Protein AF-A0A951XAY7-F1 (afdb_monomer)

Sequence (79 aa):
MSSATIKEQLHNYLEIADDRKLRAIYTMVEDEIRESTVEYSDEFKAELDRRVNHYLNGGKMVTPAEMNKRLQRIRKKRT

Radius of gyration: 23.08 Å; Cα contacts (8 Å, |Δi|>4): 9; chains: 1; bounding box: 43×38×50 Å

Mean predicted aligned error: 11.27 Å

Foldseek 3Di:
DDPVVVVVVVVVCVVVDDPVVVVVVCVVCVVVVVVVPPDDDPVVVVVVVVVVVCVVVVHDDDDPVRVVVVVVVVVVVVD

Secondary structure (DSSP, 8-state):
--HHHHHHHHHHHHHH--HHHHHHHHHHHHHHHHHHT-PPPHHHHHHHHHHHHHHHTTPPPPPHHHHHHHHHHHHHTT-

Structure (mmCIF, N/CA/C/O backbone):
data_AF-A0A951XAY7-F1
#
_entry.id   AF-A0A951XAY7-F1
#
loop_
_atom_site.group_PDB
_atom_site.id
_atom_site.type_symbol
_atom_site.label_atom_id
_atom_site.label_alt_id
_atom_site.label_comp_id
_atom_site.label_asym_id
_atom_site.label_entity_id
_atom_site.label_seq_id
_atom_site.pdbx_PDB_ins_code
_atom_site.Cartn_x
_atom_site.Cartn_y
_atom_site.Cartn_z
_atom_site.occupancy
_atom_site.B_iso_or_equiv
_atom_site.auth_seq_id
_atom_site.auth_comp_id
_atom_site.auth_asym_id
_atom_site.auth_atom_id
_atom_site.pdbx_PDB_model_num
ATOM 1 N N . MET A 1 1 ? 4.900 -12.860 24.925 1.00 69.31 1 MET A N 1
ATOM 2 C CA . MET A 1 1 ? 3.740 -12.946 24.007 1.00 69.31 1 MET A CA 1
ATOM 3 C C . MET A 1 1 ? 4.241 -12.875 22.580 1.00 69.31 1 MET A C 1
ATOM 5 O O . MET A 1 1 ? 5.172 -12.120 22.336 1.00 69.31 1 MET A O 1
ATOM 9 N N . SER A 1 2 ? 3.668 -13.658 21.664 1.00 93.12 2 SER A N 1
ATOM 10 C CA . SER A 1 2 ? 4.026 -13.574 20.243 1.00 93.12 2 SER A CA 1
ATOM 11 C C . SER A 1 2 ? 3.260 -12.438 19.563 1.00 93.12 2 SER A C 1
ATOM 13 O O . SER A 1 2 ? 2.146 -12.107 19.973 1.00 93.12 2 SER A O 1
ATOM 15 N N . SER A 1 3 ? 3.814 -11.876 18.489 1.00 93.19 3 SER A N 1
ATOM 16 C CA . SER A 1 3 ? 3.105 -10.885 17.672 1.00 93.19 3 SER A CA 1
ATOM 17 C C . SER A 1 3 ? 1.814 -11.443 17.062 1.00 93.19 3 SER A C 1
ATOM 19 O O . SER A 1 3 ? 0.868 -10.689 16.860 1.00 93.19 3 SER A O 1
ATOM 21 N N . ALA A 1 4 ? 1.745 -12.755 16.807 1.00 94.31 4 ALA A N 1
ATOM 22 C CA . ALA A 1 4 ? 0.532 -13.420 16.329 1.00 94.31 4 ALA A CA 1
ATOM 23 C C . ALA A 1 4 ? -0.595 -13.333 17.371 1.00 94.31 4 ALA A C 1
ATOM 25 O O . ALA A 1 4 ? -1.706 -12.927 17.048 1.00 94.31 4 ALA A O 1
ATOM 26 N N . THR A 1 5 ? -0.271 -13.608 18.637 1.00 96.44 5 THR A N 1
ATOM 27 C CA . THR A 1 5 ? -1.218 -13.515 19.758 1.00 96.44 5 THR A CA 1
ATOM 28 C C . THR A 1 5 ? -1.721 -12.083 19.962 1.00 96.44 5 THR A C 1
ATOM 30 O O . THR A 1 5 ? -2.903 -11.877 20.209 1.00 96.44 5 THR A O 1
ATOM 33 N N . ILE A 1 6 ? -0.842 -11.082 19.830 1.00 95.00 6 ILE A N 1
ATOM 34 C CA . ILE A 1 6 ? -1.224 -9.663 19.949 1.00 95.00 6 ILE A CA 1
ATOM 35 C C . ILE A 1 6 ? -2.200 -9.269 18.830 1.00 95.00 6 ILE A C 1
ATOM 37 O O . ILE A 1 6 ? -3.204 -8.613 19.100 1.00 95.00 6 ILE A O 1
ATOM 41 N N . LYS A 1 7 ? -1.941 -9.694 17.584 1.00 93.31 7 LYS A N 1
ATOM 42 C CA . LYS A 1 7 ? -2.828 -9.420 16.441 1.00 93.31 7 LYS A CA 1
ATOM 43 C C . LYS A 1 7 ? -4.215 -10.022 16.636 1.00 93.31 7 LYS A C 1
ATOM 45 O O . LYS A 1 7 ? -5.204 -9.329 16.435 1.00 93.31 7 LYS A O 1
ATOM 50 N N . GLU A 1 8 ? -4.284 -11.282 17.051 1.00 95.56 8 GLU A N 1
ATOM 51 C CA . GLU A 1 8 ? -5.554 -11.971 17.298 1.00 95.56 8 GLU A CA 1
ATOM 52 C C . GLU A 1 8 ? -6.384 -11.267 18.382 1.00 95.56 8 GLU A C 1
ATOM 54 O O . GLU A 1 8 ? -7.576 -11.027 18.205 1.00 95.56 8 GLU A O 1
ATOM 59 N N . GLN A 1 9 ? -5.746 -10.857 19.481 1.00 94.38 9 GLN A N 1
ATOM 60 C CA . GLN A 1 9 ? -6.425 -10.130 20.555 1.00 94.38 9 GLN A CA 1
ATOM 61 C C . GLN A 1 9 ? -6.927 -8.751 20.117 1.00 94.38 9 GLN A C 1
ATOM 63 O O . GLN A 1 9 ? -8.039 -8.372 20.482 1.00 94.38 9 GLN A O 1
ATOM 68 N N . LEU A 1 10 ? -6.139 -8.014 19.327 1.00 93.75 10 LEU A N 1
ATOM 69 C CA . LEU A 1 10 ? -6.567 -6.732 18.765 1.00 93.75 10 LEU A CA 1
ATOM 70 C C . LEU A 1 10 ? -7.754 -6.911 17.815 1.00 93.75 10 LEU A C 1
ATOM 72 O O . LEU A 1 10 ? -8.722 -6.169 17.940 1.00 93.75 10 LEU A O 1
ATOM 76 N N . HIS A 1 11 ? -7.723 -7.916 16.934 1.00 94.75 11 HIS A N 1
ATOM 77 C CA . HIS A 1 11 ? -8.854 -8.235 16.059 1.00 94.75 11 HIS A CA 1
ATOM 78 C C . HIS A 1 11 ? -10.126 -8.514 16.863 1.00 94.75 11 HIS A C 1
ATOM 80 O O . HIS A 1 11 ? -11.129 -7.841 16.657 1.00 94.75 11 HIS A O 1
ATOM 86 N N . ASN A 1 12 ? -10.066 -9.422 17.842 1.00 96.00 12 ASN A N 1
ATOM 87 C CA . ASN A 1 12 ? -11.226 -9.758 18.673 1.00 96.00 12 ASN A CA 1
ATOM 88 C C . ASN A 1 12 ? -11.769 -8.551 19.452 1.00 96.00 12 ASN A C 1
ATOM 90 O O . ASN A 1 12 ? -12.975 -8.430 19.651 1.00 96.00 12 ASN A O 1
ATOM 94 N N . TYR A 1 13 ?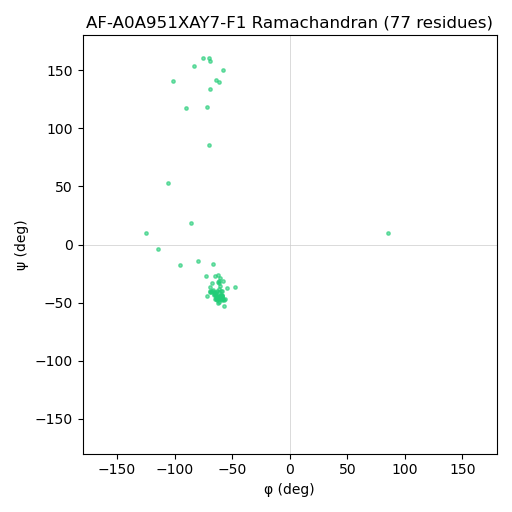 -10.891 -7.655 19.907 1.00 95.00 13 TYR A N 1
ATOM 95 C CA . TYR A 1 13 ? -11.308 -6.442 20.602 1.00 95.00 13 TYR A CA 1
ATOM 96 C C . TYR A 1 13 ? -12.008 -5.446 19.669 1.00 95.00 13 TYR A C 1
ATOM 98 O O . TYR A 1 13 ? -13.008 -4.855 20.074 1.00 95.00 13 TYR A O 1
ATOM 106 N N . LEU A 1 14 ? -11.526 -5.280 18.432 1.00 94.50 14 LEU A N 1
ATOM 107 C CA . LEU A 1 14 ? -12.137 -4.382 17.445 1.00 94.50 14 LEU A CA 1
ATOM 108 C C . LEU A 1 14 ? -13.573 -4.796 17.083 1.00 94.50 14 LEU A C 1
ATOM 110 O O . LEU A 1 14 ? -14.401 -3.915 16.881 1.00 94.50 14 LEU A O 1
ATOM 114 N N . GLU A 1 15 ? -13.891 -6.095 17.089 1.00 95.38 15 GLU A N 1
ATOM 115 C CA . GLU A 1 15 ? -15.246 -6.612 16.811 1.00 95.38 15 GLU A CA 1
ATOM 116 C C . GLU A 1 15 ? -16.299 -6.192 17.852 1.00 95.38 15 GLU A C 1
ATOM 118 O O . GLU A 1 15 ? -17.487 -6.110 17.546 1.00 95.38 15 GLU A O 1
ATOM 123 N N . ILE A 1 16 ? -15.884 -5.938 19.097 1.00 96.00 16 ILE A N 1
ATOM 124 C CA . ILE A 1 16 ? -16.791 -5.608 20.213 1.00 96.00 16 ILE A CA 1
ATOM 125 C C . ILE A 1 16 ? -16.604 -4.182 20.743 1.00 96.00 16 ILE A C 1
ATOM 127 O O . ILE A 1 16 ? -17.300 -3.767 21.674 1.00 96.00 16 ILE A O 1
ATOM 131 N N . ALA A 1 17 ? -15.621 -3.447 20.221 1.00 95.75 17 ALA A N 1
ATOM 132 C CA . ALA A 1 17 ? -15.307 -2.108 20.681 1.00 95.75 17 ALA A CA 1
ATOM 133 C C . ALA A 1 17 ? -16.424 -1.133 20.297 1.00 95.75 17 ALA A C 1
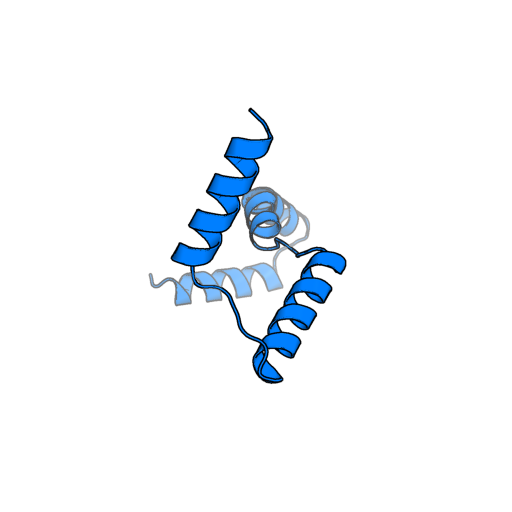ATOM 135 O O . ALA A 1 17 ? -16.889 -1.094 19.163 1.00 95.75 17 ALA A O 1
ATOM 136 N N . ASP A 1 18 ? -16.830 -0.305 21.258 1.00 96.06 18 ASP A N 1
ATOM 137 C CA . ASP A 1 18 ? -17.762 0.776 20.979 1.00 96.06 18 ASP A CA 1
ATOM 138 C C . ASP A 1 18 ? -17.110 1.886 20.143 1.00 96.06 18 ASP A C 1
ATOM 140 O O . ASP A 1 18 ? -15.892 2.080 20.106 1.00 96.06 18 ASP A O 1
ATOM 144 N N . ASP A 1 19 ? -17.973 2.672 19.520 1.00 96.00 19 ASP A N 1
ATOM 145 C CA . ASP A 1 19 ? -17.656 3.819 18.682 1.00 96.00 19 ASP A CA 1
ATOM 146 C C . ASP A 1 19 ? -16.639 4.800 19.296 1.00 96.00 19 ASP A C 1
ATOM 148 O O . ASP A 1 19 ? -15.805 5.383 18.596 1.00 96.00 19 ASP A O 1
ATOM 152 N N . ARG A 1 20 ? -16.693 5.004 20.619 1.00 96.19 20 ARG A N 1
ATOM 153 C CA . ARG A 1 20 ? -15.780 5.909 21.328 1.00 96.19 20 ARG A CA 1
ATOM 154 C C . ARG A 1 20 ? -14.377 5.312 21.399 1.00 96.19 20 ARG A C 1
ATOM 156 O O . ARG A 1 20 ? -13.406 6.031 21.165 1.00 96.19 20 ARG A O 1
ATOM 163 N N . LYS A 1 21 ? -14.266 4.024 21.722 1.00 94.88 21 LYS A N 1
ATOM 164 C CA . LYS A 1 21 ? -12.988 3.300 21.762 1.00 94.88 21 LYS A CA 1
ATOM 165 C C . LYS A 1 21 ? -12.374 3.184 20.373 1.00 94.88 21 LYS A C 1
ATOM 167 O O . LYS A 1 21 ? -11.185 3.452 20.236 1.00 94.88 21 LYS A O 1
ATOM 172 N N . LEU A 1 22 ? -13.175 2.864 19.355 1.00 94.81 22 LEU A N 1
ATOM 173 C CA . LEU A 1 22 ? -12.715 2.791 17.965 1.00 94.81 22 LEU A CA 1
ATOM 174 C C . LEU A 1 22 ? -12.112 4.117 17.502 1.00 94.81 22 LEU A C 1
ATOM 176 O O . LEU A 1 22 ? -11.002 4.128 16.978 1.00 94.81 22 LEU A O 1
ATOM 180 N N . ARG A 1 23 ? -12.790 5.242 17.767 1.00 95.06 23 ARG A N 1
ATOM 181 C CA . ARG A 1 23 ? -12.260 6.574 17.440 1.00 95.06 23 ARG A CA 1
ATOM 182 C C . ARG A 1 23 ? -10.945 6.870 18.155 1.00 95.06 23 ARG A C 1
ATOM 184 O O . ARG A 1 23 ? -10.021 7.350 17.515 1.00 95.06 23 ARG A O 1
ATOM 191 N N . ALA A 1 24 ? -10.839 6.550 19.444 1.00 94.44 24 ALA A N 1
ATOM 192 C CA . ALA A 1 24 ? -9.605 6.770 20.196 1.00 94.44 24 ALA A CA 1
ATOM 193 C C . ALA A 1 24 ? -8.426 5.963 19.627 1.00 94.44 24 ALA A C 1
ATOM 195 O O . ALA A 1 24 ? -7.350 6.518 19.437 1.00 94.44 24 ALA A O 1
ATOM 196 N N . ILE A 1 25 ? -8.643 4.679 19.319 1.00 92.62 25 ILE A N 1
ATOM 197 C CA . ILE A 1 25 ? -7.623 3.816 18.706 1.00 92.62 25 ILE A CA 1
ATOM 198 C C . ILE A 1 25 ? -7.239 4.359 17.335 1.00 92.62 25 ILE A C 1
ATOM 200 O O . ILE A 1 25 ? -6.058 4.549 17.078 1.00 92.62 25 ILE A O 1
ATOM 204 N N . TYR A 1 26 ? -8.224 4.655 16.482 1.00 92.75 26 TYR A N 1
ATOM 205 C CA . TYR A 1 2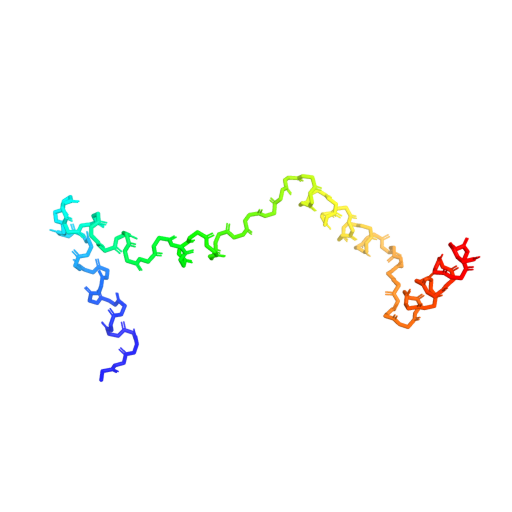6 ? -7.985 5.189 15.147 1.00 92.75 26 TYR A CA 1
ATOM 206 C C . TYR A 1 26 ? -7.164 6.480 15.204 1.00 92.75 26 TYR A C 1
ATOM 208 O O . TYR A 1 26 ? -6.151 6.555 14.532 1.00 92.75 26 TYR A O 1
ATOM 216 N N . THR A 1 27 ? -7.499 7.441 16.070 1.00 95.31 27 THR A N 1
ATOM 217 C CA . THR A 1 27 ? -6.709 8.674 16.237 1.00 95.31 27 THR A CA 1
ATOM 218 C C . THR A 1 27 ? -5.253 8.411 16.637 1.00 95.31 27 THR A C 1
ATOM 220 O O . THR A 1 27 ? -4.380 9.181 16.256 1.00 95.31 27 THR A O 1
ATOM 223 N N . MET A 1 28 ? -4.964 7.342 17.387 1.00 92.06 28 MET A N 1
ATOM 224 C CA . MET A 1 28 ? -3.588 7.015 17.780 1.00 92.06 28 MET A CA 1
ATOM 225 C C . MET A 1 28 ? -2.736 6.466 16.630 1.00 92.06 28 MET A C 1
ATOM 227 O O . MET A 1 28 ? -1.520 6.602 16.691 1.00 92.06 28 MET A O 1
ATOM 231 N N . VAL A 1 29 ? -3.352 5.837 15.623 1.00 91.75 29 VAL A N 1
ATOM 232 C CA . VAL A 1 29 ? -2.647 5.145 14.525 1.00 91.75 29 VAL A CA 1
ATOM 233 C C . VAL A 1 29 ? -3.062 5.644 13.134 1.00 91.75 29 VAL A C 1
ATOM 235 O O . VAL A 1 29 ? -2.733 5.027 12.125 1.00 91.75 29 VAL A O 1
ATOM 238 N N . GLU A 1 30 ? -3.819 6.741 13.056 1.00 89.94 30 GLU A N 1
ATOM 239 C CA . GLU A 1 30 ? -4.426 7.249 11.818 1.00 89.94 30 GLU A CA 1
ATOM 240 C C . GLU A 1 30 ? -3.368 7.551 10.759 1.00 89.94 30 GLU A C 1
ATOM 242 O O . GLU A 1 30 ? -3.525 7.151 9.603 1.00 89.94 30 GLU A O 1
ATOM 247 N N . ASP A 1 31 ? -2.283 8.211 11.160 1.00 87.69 31 ASP A N 1
ATOM 248 C CA . ASP A 1 31 ? -1.189 8.559 10.258 1.00 87.69 31 ASP A CA 1
ATOM 249 C C . ASP A 1 31 ? -0.491 7.300 9.730 1.00 87.69 31 ASP A C 1
ATOM 251 O O . ASP A 1 31 ? -0.269 7.188 8.531 1.00 87.69 31 ASP A O 1
ATOM 255 N N . GLU A 1 32 ? -0.262 6.290 10.571 1.00 86.25 32 GLU A N 1
ATOM 256 C CA . GLU A 1 32 ? 0.358 5.015 10.177 1.00 86.25 32 GLU A CA 1
ATOM 257 C C . GLU A 1 32 ? -0.543 4.211 9.222 1.00 86.25 32 GLU A C 1
ATOM 259 O O . GLU A 1 32 ? -0.072 3.627 8.242 1.00 86.25 32 GLU A O 1
ATOM 264 N N . ILE A 1 33 ? -1.860 4.214 9.464 1.00 83.62 33 ILE A N 1
ATOM 265 C CA . ILE A 1 33 ? -2.853 3.608 8.567 1.00 83.62 33 ILE A CA 1
ATOM 266 C C . ILE A 1 33 ? -2.836 4.323 7.210 1.00 83.62 33 ILE A C 1
ATOM 268 O O . ILE A 1 33 ? -2.795 3.669 6.163 1.00 83.62 33 ILE A O 1
ATOM 272 N N . ARG A 1 34 ? -2.824 5.659 7.203 1.00 80.69 34 ARG A N 1
ATOM 273 C CA . ARG A 1 34 ? -2.799 6.462 5.971 1.00 80.69 34 ARG A CA 1
ATOM 274 C C . ARG A 1 34 ? -1.482 6.334 5.213 1.00 80.69 34 ARG A C 1
ATOM 276 O O . ARG A 1 34 ? -1.507 6.185 3.996 1.00 80.69 34 ARG A O 1
ATOM 283 N N . GLU A 1 35 ? -0.350 6.314 5.906 1.00 73.50 35 GLU A N 1
ATOM 284 C CA . GLU A 1 35 ? 0.980 6.112 5.324 1.00 73.50 35 GLU A CA 1
ATOM 285 C C . GLU A 1 35 ? 1.161 4.701 4.760 1.00 73.50 35 GLU A C 1
ATOM 287 O O . GLU A 1 35 ? 1.821 4.525 3.739 1.00 73.50 35 GLU A O 1
ATOM 292 N N . SER A 1 36 ? 0.534 3.683 5.357 1.00 64.12 36 SER A N 1
ATOM 293 C CA . SER A 1 36 ? 0.509 2.338 4.766 1.00 64.12 36 SER A CA 1
ATOM 294 C C . SER A 1 36 ? -0.298 2.275 3.458 1.00 64.12 36 SER A C 1
ATOM 296 O O . SER A 1 36 ? -0.121 1.354 2.659 1.00 64.12 36 SER A O 1
ATOM 298 N N . THR A 1 37 ? -1.126 3.294 3.208 1.00 60.91 37 THR A N 1
ATOM 299 C CA . THR A 1 37 ? -1.993 3.443 2.038 1.00 60.91 37 THR A CA 1
ATOM 300 C C . THR A 1 37 ? -1.424 4.504 1.087 1.00 60.91 37 THR A C 1
ATOM 302 O O . THR A 1 37 ? -2.110 5.446 0.695 1.00 60.91 37 THR A O 1
ATOM 305 N N . VAL A 1 38 ? -0.148 4.387 0.693 1.00 67.31 38 VAL A N 1
ATOM 306 C CA . VAL A 1 38 ? 0.358 5.149 -0.464 1.00 67.31 38 VAL A CA 1
ATOM 307 C C . VAL A 1 38 ? -0.283 4.566 -1.720 1.00 67.31 38 VAL A C 1
ATOM 309 O O . VAL A 1 38 ? 0.266 3.686 -2.384 1.00 67.31 38 VAL A O 1
ATOM 312 N N . GLU A 1 39 ? -1.479 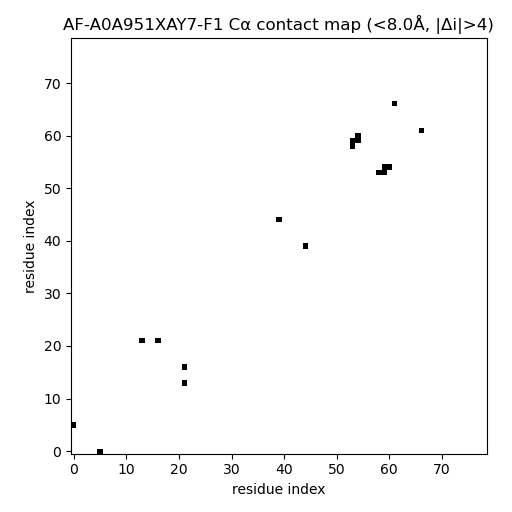5.045 -2.043 1.00 75.12 39 GLU A N 1
ATOM 313 C CA . GLU A 1 39 ? -2.096 4.767 -3.327 1.00 75.12 39 GLU A CA 1
ATOM 314 C C . GLU A 1 39 ? -1.367 5.551 -4.412 1.00 75.12 39 GLU A C 1
ATOM 316 O O . GLU A 1 39 ? -1.324 6.782 -4.431 1.00 75.12 39 GLU A O 1
ATOM 321 N N . TYR A 1 40 ? -0.781 4.818 -5.351 1.00 85.69 40 TYR A N 1
ATOM 322 C CA . TYR A 1 40 ? -0.319 5.418 -6.588 1.00 85.69 40 TYR A CA 1
ATOM 323 C C . TYR A 1 40 ? -1.494 6.030 -7.348 1.00 85.69 40 TYR A C 1
ATOM 325 O O . TYR A 1 40 ? -2.566 5.428 -7.430 1.00 85.69 40 TYR A O 1
ATOM 333 N N . SER A 1 41 ? -1.275 7.204 -7.943 1.00 89.06 41 SER A N 1
ATOM 334 C CA . SER A 1 41 ? -2.260 7.794 -8.845 1.00 89.06 41 SER A CA 1
ATOM 335 C C . SER A 1 41 ? -2.554 6.840 -10.002 1.00 89.06 41 SER A C 1
ATOM 337 O O . SER A 1 41 ? -1.683 6.076 -10.431 1.00 89.06 41 SER A O 1
ATOM 339 N N . ASP A 1 42 ? -3.768 6.900 -10.539 1.00 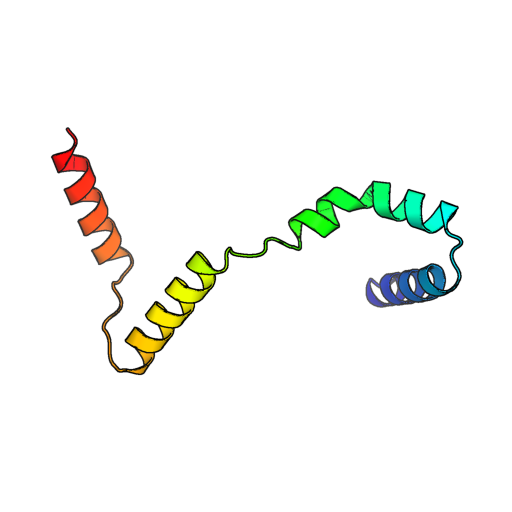91.81 42 ASP A N 1
ATOM 340 C CA . ASP A 1 42 ? -4.163 6.034 -11.655 1.00 91.81 42 ASP A CA 1
ATOM 341 C C . ASP A 1 42 ? -3.296 6.264 -12.899 1.00 91.81 42 ASP A C 1
ATOM 343 O O . ASP A 1 42 ? -2.955 5.317 -13.604 1.00 91.81 42 ASP A O 1
ATOM 347 N N . GLU A 1 43 ? -2.838 7.501 -13.114 1.00 95.19 43 GLU A N 1
ATOM 348 C CA . GLU A 1 43 ? -1.859 7.825 -14.156 1.00 95.19 43 GLU A CA 1
ATOM 349 C C . GLU A 1 43 ? -0.530 7.086 -13.941 1.00 95.19 43 GLU A C 1
ATOM 351 O O . GLU A 1 43 ? 0.035 6.519 -14.879 1.00 95.19 43 GLU A O 1
ATOM 356 N N . PHE A 1 44 ? -0.033 7.046 -12.700 1.00 93.69 44 PHE A N 1
ATOM 357 C CA . PHE A 1 44 ? 1.212 6.348 -12.401 1.00 93.69 44 PHE A CA 1
ATOM 358 C C . PHE A 1 44 ? 1.052 4.830 -12.527 1.00 93.69 44 PHE A C 1
ATOM 360 O O . PHE A 1 44 ? 1.921 4.183 -13.112 1.00 93.69 44 PHE A O 1
ATOM 367 N N . LYS A 1 45 ? -0.073 4.266 -12.066 1.00 94.81 45 LYS A N 1
ATOM 368 C CA . LYS A 1 45 ? -0.414 2.848 -12.276 1.00 94.81 45 LYS A CA 1
ATOM 369 C C . LYS A 1 45 ? -0.432 2.500 -13.770 1.00 94.81 45 LYS A C 1
ATOM 371 O O . LYS A 1 45 ? 0.244 1.558 -14.176 1.00 94.81 45 LYS A O 1
ATOM 376 N N . ALA A 1 46 ? -1.091 3.312 -14.600 1.00 96.94 46 ALA A N 1
ATOM 377 C CA . ALA A 1 46 ? -1.156 3.100 -16.047 1.00 96.94 46 ALA A CA 1
ATOM 378 C C . ALA A 1 46 ? 0.230 3.132 -16.723 1.00 96.94 46 ALA A C 1
ATOM 380 O O . ALA A 1 46 ? 0.510 2.335 -17.622 1.00 96.94 46 ALA A O 1
ATOM 381 N N . GLU A 1 47 ? 1.132 4.016 -16.288 1.00 96.69 47 GLU A N 1
ATOM 382 C CA . GLU A 1 47 ? 2.512 4.040 -16.791 1.00 96.69 47 GLU A CA 1
ATOM 383 C C . GLU A 1 47 ? 3.316 2.809 -16.338 1.00 96.69 47 GLU A C 1
ATOM 385 O O . GLU A 1 47 ? 4.123 2.288 -17.116 1.00 96.69 47 GLU A O 1
ATOM 390 N N . LEU A 1 48 ? 3.103 2.306 -15.117 1.00 94.44 48 LEU A N 1
ATOM 391 C CA . LEU A 1 48 ? 3.716 1.052 -14.667 1.00 94.44 48 LEU A CA 1
ATOM 392 C C . LEU A 1 48 ? 3.230 -0.133 -15.511 1.00 94.44 48 LEU A C 1
ATOM 394 O O . LEU A 1 48 ? 4.065 -0.877 -16.032 1.00 94.44 48 LEU A O 1
ATOM 398 N N . ASP A 1 49 ? 1.920 -0.252 -15.733 1.00 96.50 49 ASP A N 1
ATOM 399 C CA . ASP A 1 49 ? 1.330 -1.298 -16.577 1.00 96.50 49 ASP A CA 1
ATOM 400 C C . ASP A 1 49 ? 1.878 -1.239 -18.003 1.00 96.50 49 ASP A C 1
ATOM 402 O O . ASP A 1 49 ? 2.289 -2.249 -18.580 1.00 96.50 49 ASP A O 1
ATOM 406 N N . ARG A 1 50 ? 1.976 -0.033 -18.571 1.00 96.31 50 ARG A N 1
ATOM 407 C CA . ARG A 1 50 ? 2.583 0.182 -19.887 1.00 96.31 50 ARG A CA 1
ATOM 408 C C . ARG A 1 50 ? 4.035 -0.299 -19.934 1.00 96.31 50 ARG A C 1
ATOM 410 O O . ARG A 1 50 ? 4.428 -0.926 -20.920 1.00 96.31 50 ARG A O 1
ATOM 417 N N . ARG A 1 51 ? 4.846 -0.019 -18.907 1.00 94.62 51 ARG A N 1
ATOM 418 C CA . ARG A 1 51 ? 6.254 -0.462 -18.839 1.00 94.62 51 ARG A CA 1
ATOM 419 C C . ARG A 1 51 ? 6.376 -1.974 -18.730 1.00 94.62 51 ARG A C 1
ATOM 421 O O . ARG A 1 51 ? 7.219 -2.555 -19.413 1.00 94.62 51 ARG A O 1
ATOM 428 N N . VAL A 1 52 ? 5.537 -2.600 -17.908 1.00 94.94 52 VAL A N 1
ATOM 429 C CA . VAL A 1 52 ? 5.483 -4.060 -17.775 1.00 94.94 52 VAL A CA 1
ATOM 430 C C . VAL A 1 52 ? 5.104 -4.688 -19.113 1.00 94.94 52 VAL A C 1
ATOM 432 O O . VAL A 1 52 ? 5.836 -5.537 -19.616 1.00 94.94 52 VAL A O 1
ATOM 435 N N . ASN A 1 53 ? 4.041 -4.199 -19.752 1.00 96.94 53 ASN A N 1
ATOM 436 C CA . ASN A 1 53 ? 3.615 -4.673 -21.066 1.00 96.94 53 ASN A CA 1
ATOM 437 C C . ASN A 1 53 ? 4.697 -4.477 -22.134 1.00 96.94 53 ASN A C 1
ATOM 439 O O . ASN A 1 53 ? 4.910 -5.361 -22.960 1.00 96.94 53 ASN A O 1
ATOM 443 N N . HIS A 1 54 ? 5.416 -3.352 -22.125 1.00 95.94 54 HIS A N 1
ATOM 444 C CA . HIS A 1 54 ? 6.541 -3.145 -23.035 1.00 95.94 54 HIS A CA 1
ATOM 445 C C . HIS A 1 54 ? 7.612 -4.225 -22.853 1.00 95.94 54 HIS A C 1
ATOM 447 O O . HIS A 1 54 ? 8.050 -4.811 -23.839 1.00 95.94 54 HIS A O 1
ATOM 453 N N . TYR A 1 55 ? 7.999 -4.516 -21.611 1.00 94.12 55 TYR A N 1
ATOM 454 C CA . TYR A 1 55 ? 9.000 -5.536 -21.307 1.00 94.12 55 TYR A CA 1
ATOM 455 C C . TYR A 1 55 ? 8.546 -6.946 -21.709 1.00 94.12 55 TYR A C 1
ATOM 457 O O . TYR A 1 55 ? 9.288 -7.655 -22.387 1.00 94.12 55 TYR A O 1
ATOM 465 N N . LEU A 1 56 ? 7.312 -7.327 -21.361 1.00 95.56 56 LEU A N 1
ATOM 466 C CA . LEU A 1 56 ? 6.749 -8.640 -21.698 1.00 95.56 56 LEU A CA 1
ATOM 467 C C . LEU A 1 56 ? 6.649 -8.866 -23.213 1.00 95.56 56 LEU A C 1
ATOM 469 O O . LEU A 1 56 ? 6.839 -9.984 -23.679 1.00 95.56 56 LEU A O 1
ATOM 473 N N . ASN A 1 57 ? 6.440 -7.802 -23.991 1.00 96.44 57 ASN A N 1
ATOM 474 C CA . ASN A 1 57 ? 6.419 -7.851 -25.454 1.00 96.44 57 ASN A CA 1
ATOM 475 C C . ASN A 1 57 ? 7.820 -7.728 -26.098 1.00 96.44 57 ASN A C 1
ATOM 477 O O . ASN A 1 57 ? 7.937 -7.398 -27.278 1.00 96.44 57 ASN A O 1
ATOM 481 N N . GLY A 1 58 ? 8.898 -7.970 -25.342 1.00 93.81 58 GLY A N 1
ATOM 482 C CA . GLY A 1 58 ? 10.280 -7.973 -25.847 1.00 93.81 58 GLY A CA 1
ATOM 483 C C . GLY A 1 58 ? 10.954 -6.597 -25.888 1.00 93.81 58 GLY A C 1
ATOM 484 O O . GLY A 1 58 ? 12.038 -6.441 -26.458 1.00 93.81 58 GLY A O 1
ATOM 485 N N . GLY A 1 59 ? 10.329 -5.589 -25.283 1.00 92.44 59 GLY A N 1
ATOM 486 C CA . GLY A 1 59 ? 10.896 -4.263 -25.098 1.00 92.44 59 GLY A CA 1
ATOM 487 C C . GLY A 1 59 ? 12.132 -4.272 -24.200 1.00 92.44 59 GLY A C 1
ATOM 488 O O . GLY A 1 59 ? 12.214 -4.997 -23.208 1.00 92.44 59 GLY A O 1
ATOM 489 N N . LYS A 1 60 ? 13.126 -3.447 -24.542 1.00 90.00 60 LYS A N 1
ATOM 490 C CA . LYS A 1 60 ? 14.392 -3.382 -23.803 1.00 90.00 60 LYS A CA 1
ATOM 491 C C . LYS A 1 60 ? 14.313 -2.346 -22.690 1.00 90.00 60 LYS A C 1
ATOM 493 O O . LYS A 1 60 ? 14.205 -1.147 -22.948 1.00 90.00 60 LYS A O 1
ATOM 498 N N . MET A 1 61 ? 14.458 -2.815 -21.457 1.00 87.50 61 MET A N 1
ATOM 499 C CA . MET A 1 61 ? 1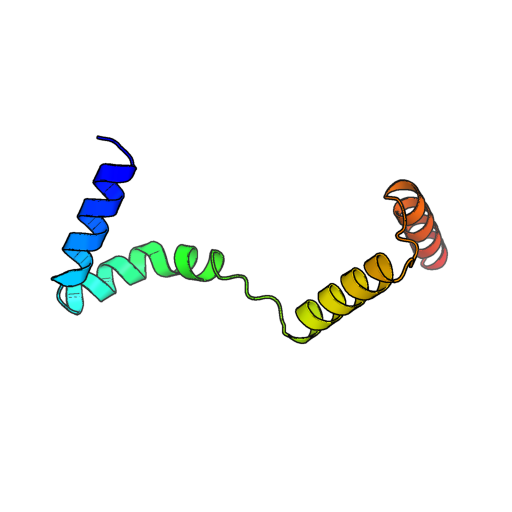4.691 -1.945 -20.307 1.00 87.50 61 MET A CA 1
ATOM 500 C C . MET A 1 61 ? 16.135 -1.441 -20.309 1.00 87.50 61 MET A C 1
ATOM 502 O O . MET A 1 61 ? 17.014 -2.002 -20.963 1.00 87.50 61 MET A O 1
ATOM 506 N N . VAL A 1 62 ? 16.377 -0.356 -19.581 1.00 88.94 62 VAL A N 1
ATOM 507 C CA . VAL A 1 62 ? 17.712 0.232 -19.459 1.00 88.94 62 VAL A CA 1
ATOM 508 C C . VAL A 1 62 ? 18.338 -0.166 -18.141 1.00 88.94 62 VAL A C 1
ATOM 510 O O . VAL A 1 62 ? 17.676 -0.181 -17.104 1.00 88.94 62 VAL A O 1
ATOM 513 N N . THR A 1 63 ? 19.631 -0.452 -18.171 1.00 91.69 63 THR A N 1
ATOM 514 C CA . THR A 1 63 ? 20.381 -0.736 -16.950 1.00 91.69 63 THR A CA 1
ATOM 515 C C . THR A 1 63 ? 20.529 0.527 -16.093 1.00 91.69 63 THR A C 1
ATOM 517 O O . THR A 1 63 ? 20.508 1.651 -16.617 1.00 91.69 63 THR A O 1
ATOM 520 N N . PRO A 1 64 ? 20.775 0.385 -14.778 1.00 91.81 64 PRO A N 1
ATOM 521 C CA . PRO A 1 64 ? 21.100 1.522 -13.917 1.00 91.81 64 PRO A CA 1
ATOM 522 C C . PRO A 1 64 ? 22.287 2.350 -14.435 1.00 91.81 64 PRO A C 1
ATOM 524 O O . PRO A 1 64 ? 22.261 3.581 -14.3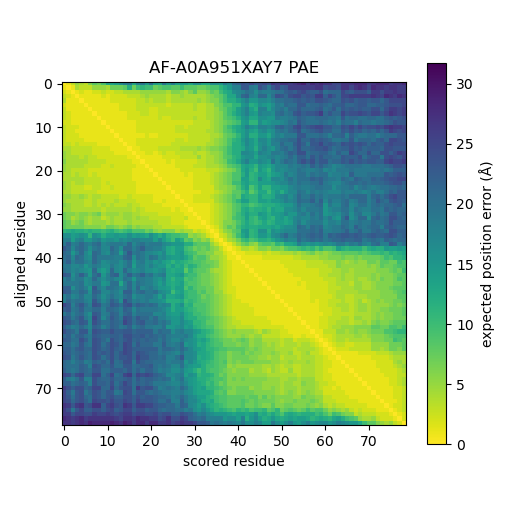90 1.00 91.81 64 PRO A O 1
ATOM 527 N N . ALA A 1 65 ? 23.307 1.694 -14.999 1.00 94.81 65 ALA A N 1
ATOM 528 C CA . ALA A 1 65 ? 24.476 2.362 -15.569 1.00 94.81 65 ALA A CA 1
ATOM 529 C C . ALA A 1 65 ? 24.119 3.225 -16.793 1.00 94.81 65 ALA A C 1
ATOM 531 O O . ALA A 1 65 ? 24.587 4.360 -16.922 1.00 94.81 65 ALA A O 1
ATOM 532 N N . GLU A 1 66 ? 23.267 2.721 -17.689 1.00 94.25 66 GLU A N 1
ATOM 533 C CA . GLU A 1 66 ? 22.781 3.482 -18.846 1.00 94.25 66 GLU A CA 1
ATOM 534 C C . GLU A 1 66 ? 21.884 4.640 -18.429 1.00 94.25 66 GLU A C 1
ATOM 536 O O . GLU A 1 66 ? 22.016 5.737 -18.979 1.00 94.25 66 GLU A O 1
ATOM 541 N N . MET A 1 67 ? 21.015 4.428 -17.439 1.00 93.75 67 MET A N 1
ATOM 542 C CA . MET A 1 67 ? 20.192 5.497 -16.884 1.00 93.75 67 MET A CA 1
ATOM 543 C C . MET A 1 67 ? 21.062 6.599 -16.272 1.00 93.75 67 MET A C 1
ATOM 545 O O . MET A 1 67 ? 20.880 7.773 -16.595 1.00 93.75 67 MET A O 1
ATOM 549 N N . ASN A 1 68 ? 22.078 6.244 -15.481 1.00 94.81 68 ASN A N 1
ATOM 550 C CA . ASN A 1 68 ? 23.000 7.221 -14.903 1.00 94.81 68 ASN A CA 1
ATOM 551 C C . ASN A 1 68 ? 23.719 8.035 -15.995 1.00 94.81 68 ASN A C 1
ATOM 553 O O . ASN A 1 68 ? 23.753 9.265 -15.939 1.00 94.81 68 ASN A O 1
ATOM 557 N N . LYS A 1 69 ? 24.201 7.384 -17.065 1.00 95.56 69 LYS A N 1
ATOM 558 C CA . LYS A 1 69 ? 24.789 8.088 -18.223 1.00 95.56 69 LYS A CA 1
ATOM 559 C C . LYS A 1 69 ? 23.804 9.067 -18.874 1.00 95.56 69 LYS A C 1
ATOM 561 O O . LYS A 1 69 ? 24.212 10.158 -19.273 1.00 95.56 69 LYS A O 1
ATOM 566 N N . ARG A 1 70 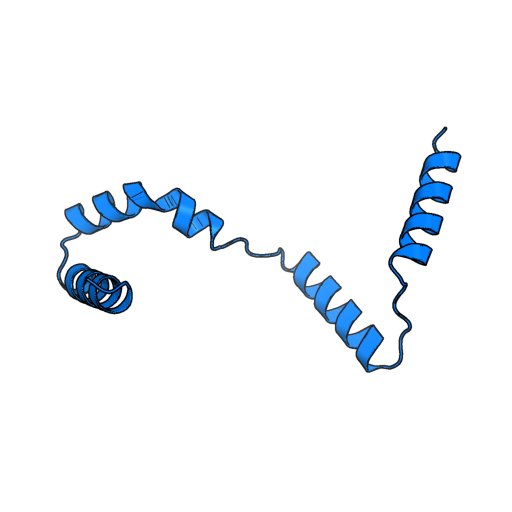? 22.520 8.707 -18.992 1.00 94.00 70 ARG A N 1
ATOM 567 C CA . ARG A 1 70 ? 21.473 9.599 -19.529 1.00 94.00 70 ARG A CA 1
ATOM 568 C C . ARG A 1 70 ? 21.254 10.809 -18.621 1.00 94.00 70 ARG A C 1
ATOM 570 O O . ARG A 1 70 ? 21.266 11.934 -19.117 1.00 94.00 70 ARG A O 1
ATOM 577 N N . LEU A 1 71 ? 21.135 10.593 -17.311 1.00 94.75 71 LEU A N 1
ATOM 578 C CA . LEU A 1 71 ? 20.957 11.661 -16.322 1.00 94.75 71 LEU A CA 1
ATOM 579 C C . LEU A 1 71 ? 22.124 12.654 -16.337 1.00 94.75 71 LEU A C 1
ATOM 581 O O . LEU A 1 71 ? 21.901 13.864 -16.352 1.00 94.75 71 LEU A O 1
ATOM 585 N N . GLN A 1 72 ? 23.361 12.161 -16.417 1.00 95.44 72 GLN A N 1
ATOM 586 C CA . GLN A 1 72 ? 24.550 13.013 -16.507 1.00 95.44 72 GLN A CA 1
ATOM 587 C C . GLN A 1 72 ? 24.543 13.896 -17.763 1.00 95.44 72 GLN A C 1
ATOM 589 O O . GLN A 1 72 ? 24.866 15.080 -17.685 1.00 95.44 72 GLN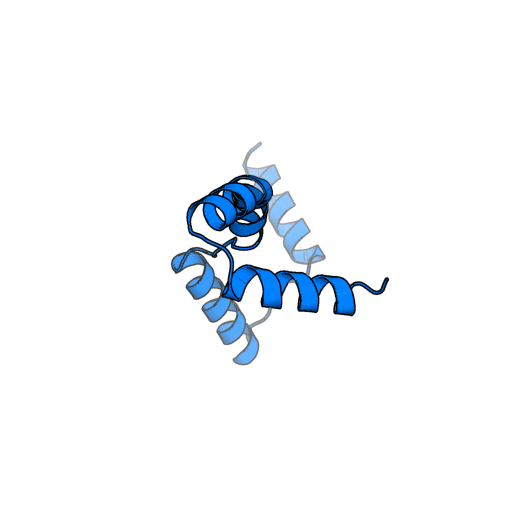 A O 1
ATOM 594 N N . ARG A 1 73 ? 24.118 13.366 -18.921 1.00 94.62 73 ARG A N 1
ATOM 595 C CA . ARG A 1 73 ? 23.974 14.173 -20.148 1.00 94.62 73 ARG A CA 1
ATOM 596 C C . ARG A 1 73 ? 22.916 15.263 -20.006 1.00 94.62 73 ARG A C 1
ATOM 598 O O . ARG A 1 73 ? 23.137 16.371 -20.477 1.00 94.62 73 ARG A O 1
ATOM 605 N N . ILE A 1 74 ? 21.782 14.958 -19.376 1.00 94.38 74 ILE A N 1
ATOM 606 C CA . ILE A 1 74 ? 20.710 15.939 -19.150 1.00 94.38 74 ILE A CA 1
ATOM 607 C C . ILE A 1 74 ? 21.201 17.062 -18.234 1.00 94.38 74 ILE A C 1
ATOM 609 O O . ILE A 1 74 ? 20.976 18.227 -18.539 1.00 94.38 74 ILE A O 1
ATOM 613 N N . ARG A 1 75 ? 21.911 16.723 -17.150 1.00 92.25 75 ARG A N 1
ATOM 614 C CA . ARG A 1 75 ? 22.482 17.707 -16.218 1.00 92.25 75 ARG A CA 1
ATOM 615 C C . ARG A 1 75 ? 23.462 18.650 -16.915 1.00 92.25 75 ARG A C 1
ATOM 617 O O . ARG A 1 75 ? 23.311 19.855 -16.788 1.00 92.25 75 ARG A O 1
ATOM 624 N N . LYS A 1 76 ? 24.379 18.109 -17.724 1.00 90.19 76 LYS A N 1
ATOM 625 C CA . LYS A 1 76 ? 25.352 18.906 -18.491 1.00 90.19 76 LYS A CA 1
ATOM 626 C C . LYS A 1 76 ? 24.728 19.852 -19.518 1.00 90.19 76 LYS A C 1
ATOM 628 O O . LYS A 1 76 ? 25.362 20.831 -19.858 1.00 90.19 76 LYS A O 1
ATOM 633 N N . LYS A 1 77 ? 23.531 19.554 -20.038 1.00 85.25 77 LYS A N 1
ATOM 634 C CA . LYS A 1 77 ? 22.806 20.441 -20.970 1.00 85.25 77 LYS A CA 1
ATOM 635 C C . LYS A 1 77 ? 22.078 21.600 -20.279 1.00 85.25 77 LYS A C 1
ATOM 637 O O . LYS A 1 77 ? 21.569 22.472 -20.971 1.00 85.25 77 LYS A O 1
ATOM 642 N N . ARG A 1 78 ? 21.918 21.544 -18.953 1.00 80.56 78 ARG A N 1
ATOM 643 C CA . ARG A 1 78 ? 21.204 22.562 -18.164 1.00 80.56 78 ARG A CA 1
ATOM 644 C C . ARG A 1 78 ? 22.144 23.609 -17.554 1.00 80.56 78 ARG A C 1
ATOM 646 O O . ARG A 1 78 ? 21.660 24.653 -17.137 1.00 80.56 78 ARG A O 1
ATOM 653 N N . THR A 1 79 ? 23.434 23.296 -17.481 1.00 62.06 79 THR A N 1
ATOM 654 C CA . THR A 1 79 ? 24.563 24.207 -17.221 1.00 62.06 79 THR A CA 1
ATOM 655 C C . THR A 1 79 ? 25.114 24.732 -18.528 1.00 62.06 79 THR A C 1
ATOM 657 O O . THR A 1 79 ? 25.427 25.934 -18.579 1.00 62.06 79 THR A O 1
#

Solvent-accessible surface area (backbone atoms only — not comparable to full-atom values): 4788 Å² total; per-residue (Å²): 135,56,73,68,60,52,50,54,52,52,53,61,46,61,77,72,50,49,75,69,56,50,51,55,55,43,70,74,43,44,68,61,58,51,65,73,55,75,72,72,52,69,69,56,50,52,53,49,51,50,51,52,53,39,43,77,72,72,43,82,81,76,51,72,68,56,47,49,55,51,52,53,55,56,54,63,72,75,109

pLDDT: mean 90.88, std 8.21, range [60.91, 96.94]